Protein AF-A0A818MQ10-F1 (afdb_monomer)

Mean predicted aligned error: 3.8 Å

Structure (mmCIF, N/CA/C/O backbone):
data_AF-A0A818MQ10-F1
#
_entry.id   AF-A0A818MQ10-F1
#
loop_
_atom_site.group_PDB
_atom_site.id
_atom_site.type_symbol
_atom_site.label_atom_id
_atom_site.label_alt_id
_atom_site.label_comp_id
_atom_site.label_asym_id
_atom_site.label_entity_id
_atom_site.label_seq_id
_atom_site.pdbx_PDB_ins_code
_atom_site.Cartn_x
_atom_site.Cartn_y
_atom_site.Cartn_z
_atom_site.occupancy
_atom_site.B_iso_or_equiv
_atom_site.auth_seq_id
_atom_site.auth_comp_id
_atom_site.auth_asym_id
_atom_site.auth_atom_id
_atom_site.pdbx_PDB_model_num
ATOM 1 N N . MET A 1 1 ? -0.213 14.606 32.134 1.00 52.28 1 MET A N 1
ATOM 2 C CA . MET A 1 1 ? -0.978 13.419 31.703 1.00 52.28 1 MET A CA 1
ATOM 3 C C . MET A 1 1 ? -0.194 12.748 30.600 1.00 52.28 1 MET A C 1
ATOM 5 O O . MET A 1 1 ? 0.089 13.393 29.597 1.00 52.28 1 MET A O 1
ATOM 9 N N . GLU A 1 2 ? 0.237 11.515 30.832 1.00 57.00 2 GLU A N 1
ATOM 10 C CA . GLU A 1 2 ? 0.909 10.698 29.824 1.00 57.00 2 GLU A CA 1
ATOM 11 C C . GLU A 1 2 ? -0.112 10.348 28.733 1.00 57.00 2 GLU A C 1
ATOM 13 O O . GLU A 1 2 ? -1.228 9.937 29.049 1.00 57.00 2 GLU A O 1
ATOM 18 N N . LYS A 1 3 ? 0.216 10.592 27.459 1.00 63.72 3 LYS A N 1
ATOM 19 C CA . LYS A 1 3 ? -0.679 10.220 26.354 1.00 63.72 3 LYS A CA 1
ATOM 20 C C . LYS A 1 3 ? -0.796 8.708 26.301 1.00 63.72 3 LYS A C 1
ATOM 22 O O . LYS A 1 3 ? 0.231 8.029 26.376 1.00 63.72 3 LYS A O 1
ATOM 27 N N . SER A 1 4 ? -2.010 8.200 26.106 1.00 88.19 4 SER A N 1
ATOM 28 C CA . SER A 1 4 ? -2.208 6.762 25.933 1.00 88.19 4 SER A CA 1
ATOM 29 C C . SER A 1 4 ? -1.373 6.262 24.749 1.00 88.19 4 SER A C 1
ATOM 31 O O . SER A 1 4 ? -1.153 6.983 23.772 1.00 88.19 4 SER A O 1
ATOM 33 N N . VAL A 1 5 ? -0.902 5.017 24.817 1.00 86.94 5 VAL A N 1
ATOM 34 C CA . VAL A 1 5 ? -0.120 4.395 23.734 1.00 86.94 5 VAL A CA 1
ATOM 35 C C . VAL A 1 5 ? -0.856 4.498 22.391 1.00 86.94 5 VAL A C 1
ATOM 37 O O . VAL A 1 5 ? -0.237 4.765 21.362 1.00 86.94 5 VAL A O 1
ATOM 40 N N . LEU A 1 6 ? -2.189 4.384 22.403 1.00 84.94 6 LEU A N 1
ATOM 41 C CA . LEU A 1 6 ? -3.020 4.550 21.213 1.00 84.94 6 LEU A CA 1
ATOM 42 C C . LEU A 1 6 ? -2.902 5.960 20.618 1.00 84.94 6 LEU A C 1
ATOM 44 O O . LEU A 1 6 ? -2.665 6.092 19.423 1.00 84.94 6 LEU A O 1
ATOM 48 N N . GLU A 1 7 ? -2.996 7.017 21.426 1.00 87.81 7 GLU A N 1
ATOM 49 C CA . GLU A 1 7 ? -2.839 8.399 20.944 1.00 87.81 7 GLU A CA 1
ATOM 50 C C . GLU A 1 7 ? -1.457 8.648 20.329 1.00 87.81 7 GLU A C 1
ATOM 52 O O . GLU A 1 7 ? -1.330 9.393 19.354 1.00 87.81 7 GLU A O 1
ATOM 57 N N . GLN A 1 8 ? -0.415 8.019 20.880 1.00 89.94 8 GLN A N 1
ATOM 58 C CA . GLN A 1 8 ? 0.936 8.104 20.326 1.00 89.94 8 GLN A CA 1
ATOM 59 C C . GLN A 1 8 ? 1.012 7.418 18.955 1.00 89.94 8 GLN A C 1
ATOM 61 O O . GLN A 1 8 ? 1.509 8.022 18.003 1.00 89.94 8 GLN A O 1
ATOM 66 N N . ILE A 1 9 ? 0.453 6.208 18.827 1.00 88.12 9 ILE A N 1
ATOM 67 C CA . ILE A 1 9 ? 0.374 5.473 17.555 1.00 88.12 9 ILE A CA 1
ATOM 68 C C . ILE A 1 9 ? -0.395 6.284 16.509 1.00 88.12 9 ILE A C 1
ATOM 70 O O . ILE A 1 9 ? 0.090 6.461 15.391 1.00 88.12 9 ILE A O 1
ATOM 74 N N . LEU A 1 10 ? -1.564 6.821 16.868 1.00 90.00 10 LEU A N 1
ATOM 75 C CA . LEU A 1 10 ? -2.389 7.610 15.953 1.00 90.00 10 LEU A CA 1
ATOM 76 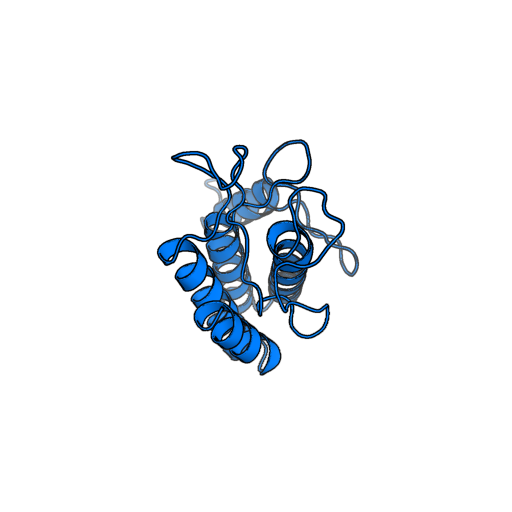C C . LEU A 1 10 ? -1.650 8.849 15.449 1.00 90.00 10 LEU A C 1
ATOM 78 O O . LEU A 1 10 ? -1.649 9.110 14.247 1.00 90.00 10 LEU A O 1
ATOM 82 N N . LYS A 1 11 ? -0.939 9.553 16.340 1.00 90.94 11 LYS A N 1
ATOM 83 C CA . LYS A 1 11 ? -0.120 10.706 15.957 1.00 90.94 11 LYS A CA 1
ATOM 84 C C . LYS A 1 11 ? 0.981 10.324 14.965 1.00 90.94 11 LYS A C 1
ATOM 86 O O . LYS A 1 11 ? 1.237 11.079 14.028 1.00 90.94 11 LYS A O 1
ATOM 91 N N . VAL A 1 12 ? 1.638 9.177 15.153 1.00 91.00 12 VAL A N 1
ATOM 92 C CA . VAL A 1 12 ? 2.682 8.699 14.229 1.00 91.00 12 VAL A CA 1
ATOM 93 C C . VAL A 1 12 ? 2.083 8.396 12.858 1.00 91.00 12 VAL A C 1
ATOM 95 O O . VAL A 1 12 ? 2.591 8.893 11.854 1.00 91.00 12 VAL A O 1
ATOM 98 N N . VAL A 1 13 ? 0.981 7.642 12.806 1.00 91.12 13 VAL A N 1
ATOM 99 C CA . VAL A 1 13 ? 0.316 7.288 11.543 1.00 91.12 13 VAL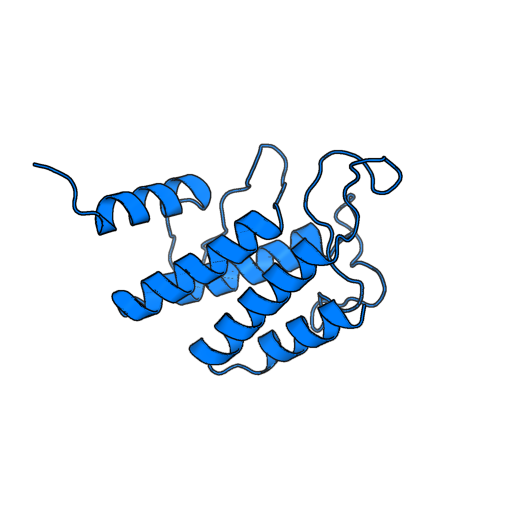 A CA 1
ATOM 100 C C . VAL A 1 13 ? -0.140 8.538 10.788 1.00 91.12 13 VAL A C 1
ATOM 102 O O . VAL A 1 13 ? 0.107 8.646 9.589 1.00 91.12 13 VAL A O 1
ATOM 105 N N . GLU A 1 14 ? -0.733 9.508 11.483 1.00 92.25 14 GLU A N 1
ATOM 106 C CA . GLU A 1 14 ? -1.154 10.781 10.892 1.00 92.25 14 GLU A CA 1
ATOM 107 C C . GLU A 1 14 ? 0.032 11.638 10.425 1.00 92.25 14 GLU A C 1
ATOM 109 O O . GLU A 1 14 ? -0.035 12.274 9.377 1.00 92.25 14 GLU A O 1
ATOM 114 N N . THR A 1 15 ? 1.154 11.622 11.146 1.00 91.50 15 THR A N 1
ATOM 115 C CA . THR A 1 15 ? 2.366 12.351 10.732 1.00 91.50 15 THR A CA 1
ATOM 116 C C . THR A 1 15 ? 2.952 11.783 9.437 1.00 91.50 15 THR A C 1
ATOM 118 O O . THR A 1 15 ? 3.388 12.545 8.568 1.00 91.50 15 THR A O 1
ATOM 121 N N . VAL A 1 16 ? 2.959 10.451 9.309 1.00 91.38 16 VAL A N 1
ATOM 122 C CA . VAL A 1 16 ? 3.524 9.742 8.153 1.00 91.38 16 VAL A CA 1
ATOM 123 C C . VAL A 1 16 ? 2.594 9.827 6.944 1.00 91.38 16 VAL A C 1
ATOM 125 O O . VAL A 1 16 ? 3.046 10.179 5.860 1.00 91.38 16 VAL A O 1
ATOM 128 N N . TYR A 1 17 ? 1.301 9.542 7.123 1.00 94.25 17 TYR A N 1
ATOM 129 C CA . TYR A 1 17 ? 0.354 9.393 6.012 1.00 94.25 17 TYR A CA 1
ATOM 130 C C . TYR A 1 17 ? -0.617 10.568 5.846 1.00 94.25 17 TYR A C 1
ATOM 132 O O . TYR A 1 17 ? -1.364 10.602 4.873 1.00 94.25 17 TYR A O 1
ATOM 140 N N . GLY A 1 18 ? -0.584 11.558 6.735 1.00 93.75 18 GLY A N 1
ATOM 141 C CA . GLY A 1 18 ? -1.445 12.737 6.689 1.00 93.75 18 GLY A CA 1
ATOM 142 C C . GLY A 1 18 ? -2.805 12.545 7.363 1.00 93.75 18 GLY A C 1
ATOM 143 O O . GLY A 1 18 ? -3.282 11.427 7.578 1.00 93.75 18 GLY A O 1
ATOM 144 N N . THR A 1 19 ? -3.445 13.671 7.676 1.00 93.94 19 THR A N 1
ATOM 145 C CA . THR A 1 19 ? -4.772 13.735 8.300 1.00 93.94 19 THR A CA 1
ATOM 146 C C . THR A 1 19 ? -5.838 13.125 7.400 1.00 93.94 19 THR A C 1
ATOM 148 O O . THR A 1 19 ? -5.908 13.422 6.208 1.00 93.94 19 THR A O 1
ATOM 151 N N . TYR A 1 20 ? -6.681 12.270 7.979 1.00 94.50 20 TYR A N 1
ATOM 152 C CA . TYR A 1 20 ? -7.769 11.620 7.259 1.00 94.50 20 TYR A CA 1
ATOM 153 C C . TYR A 1 20 ? -8.837 12.621 6.799 1.00 94.50 20 TYR A C 1
ATOM 155 O O . TYR A 1 20 ? -9.320 13.437 7.583 1.00 94.50 20 TYR A O 1
ATOM 163 N N . THR A 1 21 ? -9.253 12.508 5.538 1.00 93.44 21 THR A N 1
ATOM 164 C CA . THR A 1 21 ? -10.348 13.280 4.943 1.00 93.44 21 THR A CA 1
ATOM 165 C C . THR A 1 21 ? -11.350 12.322 4.305 1.00 93.44 21 THR A C 1
ATOM 167 O O . THR A 1 21 ? -11.056 11.624 3.336 1.00 93.44 21 THR A O 1
ATOM 170 N N . LYS A 1 22 ? -12.562 12.252 4.861 1.00 90.81 22 LYS A N 1
ATOM 171 C CA . LYS A 1 22 ? -13.560 11.266 4.430 1.00 90.81 22 LYS A CA 1
ATOM 172 C C . LYS A 1 22 ? -13.853 11.365 2.930 1.00 90.81 22 LYS A C 1
ATOM 174 O O . LYS A 1 22 ? -14.157 12.443 2.427 1.00 90.81 22 LYS A O 1
ATOM 179 N N . GLY A 1 23 ? -13.761 10.232 2.234 1.00 86.06 23 GLY A N 1
ATOM 180 C CA . GLY A 1 23 ? -14.067 10.094 0.805 1.00 86.06 23 GLY A CA 1
ATOM 181 C C . GLY A 1 23 ? -12.995 10.587 -0.174 1.00 86.06 23 GLY A C 1
ATOM 182 O O . GLY A 1 23 ? -13.037 10.181 -1.326 1.00 86.06 23 GLY A O 1
ATOM 183 N N . ASN A 1 24 ? -12.026 11.400 0.262 1.00 87.75 24 ASN A N 1
ATOM 184 C CA . ASN A 1 24 ? -11.005 12.000 -0.614 1.00 87.75 24 ASN A CA 1
ATOM 185 C C . ASN A 1 24 ? -9.584 11.878 -0.046 1.00 87.75 24 ASN A C 1
ATOM 187 O O . ASN A 1 24 ? -8.681 12.617 -0.445 1.00 87.75 24 ASN A O 1
ATOM 191 N N . TRP A 1 25 ? -9.378 10.985 0.920 1.00 95.56 25 TRP A N 1
ATOM 192 C CA . TRP A 1 25 ? -8.075 10.839 1.543 1.00 95.56 25 TRP A CA 1
ATOM 193 C C . TRP A 1 25 ? -7.071 10.205 0.584 1.00 95.56 25 TRP A C 1
ATOM 195 O O . TRP A 1 25 ? -7.294 9.123 0.042 1.00 95.56 25 TRP A O 1
ATOM 205 N N . ILE A 1 26 ? -5.934 10.876 0.427 1.00 93.50 26 ILE A N 1
ATOM 206 C CA . ILE A 1 26 ? -4.764 10.382 -0.288 1.00 93.50 26 ILE A CA 1
ATOM 207 C C . ILE A 1 26 ? -3.604 10.424 0.708 1.00 93.50 26 ILE A C 1
ATOM 209 O O . ILE A 1 26 ? -3.435 11.444 1.383 1.00 93.50 26 ILE A O 1
ATOM 213 N N . PRO A 1 27 ? -2.804 9.351 0.817 1.00 94.12 27 PRO A N 1
ATOM 214 C CA . PRO A 1 27 ? -1.656 9.344 1.708 1.00 94.12 27 PRO A CA 1
ATOM 215 C C . PRO A 1 27 ? -0.678 10.459 1.334 1.00 94.12 27 PRO A C 1
ATOM 217 O O . PRO A 1 27 ? -0.340 10.649 0.161 1.00 94.12 27 PRO A O 1
ATOM 220 N N . LYS A 1 28 ? -0.185 11.168 2.348 1.00 93.25 28 LYS A N 1
ATOM 221 C CA . LYS A 1 28 ? 0.929 12.104 2.207 1.00 93.25 28 LYS A CA 1
ATOM 222 C C . LYS A 1 28 ? 2.126 11.387 1.546 1.00 93.25 28 LYS A C 1
ATOM 224 O O . LYS A 1 28 ? 2.426 10.253 1.925 1.00 93.25 28 LYS A O 1
ATOM 229 N N . PRO A 1 29 ? 2.822 12.017 0.579 1.00 88.19 29 PRO A N 1
ATOM 230 C CA . PRO A 1 29 ? 4.056 11.470 0.017 1.00 88.19 29 PRO A CA 1
ATOM 231 C C . PRO A 1 29 ? 5.115 11.221 1.099 1.00 88.19 29 PRO A C 1
ATOM 233 O O . PRO A 1 29 ? 5.212 11.988 2.058 1.00 88.19 29 PRO A O 1
ATOM 236 N N . TYR A 1 30 ? 5.931 10.179 0.927 1.00 78.00 30 TYR A N 1
ATOM 237 C CA . TYR A 1 30 ? 6.965 9.820 1.902 1.00 78.00 30 TYR A CA 1
ATOM 238 C C . TYR A 1 30 ? 8.115 10.846 1.939 1.00 78.00 30 TYR A C 1
ATOM 240 O O . TYR A 1 30 ? 8.644 11.140 3.009 1.00 78.00 30 TYR A O 1
ATOM 248 N N . ALA A 1 31 ? 8.469 11.428 0.789 1.00 71.69 31 ALA A N 1
ATOM 249 C CA . ALA A 1 31 ? 9.387 12.561 0.672 1.00 71.69 31 ALA A CA 1
ATOM 250 C C . ALA A 1 31 ? 8.950 13.514 -0.456 1.00 71.69 31 ALA A C 1
ATOM 252 O O . ALA A 1 31 ? 8.073 13.179 -1.266 1.00 71.69 31 ALA A O 1
ATOM 253 N N . ASP A 1 32 ? 9.562 14.699 -0.508 1.00 56.69 32 ASP A N 1
ATOM 254 C CA . ASP A 1 32 ? 9.263 15.708 -1.524 1.00 56.69 32 ASP A CA 1
ATOM 255 C C . ASP A 1 32 ? 9.489 15.138 -2.937 1.00 56.69 32 ASP A C 1
ATOM 257 O O . ASP A 1 32 ? 10.527 14.552 -3.238 1.00 56.69 32 ASP A O 1
ATOM 261 N N . ASN A 1 33 ? 8.479 15.308 -3.797 1.00 54.12 33 ASN A N 1
ATOM 262 C CA . ASN A 1 33 ? 8.377 14.830 -5.186 1.00 54.12 33 ASN A CA 1
ATOM 263 C C . ASN A 1 33 ? 7.998 13.354 -5.434 1.00 54.12 33 ASN A C 1
ATOM 265 O O . ASN A 1 33 ? 8.473 12.739 -6.387 1.00 54.12 33 ASN A O 1
ATOM 269 N N . LYS A 1 34 ? 6.971 12.861 -4.720 1.00 63.28 34 LYS A N 1
ATOM 270 C CA . LYS A 1 34 ? 6.134 11.691 -5.101 1.00 63.28 34 LYS A CA 1
ATOM 271 C C . LYS A 1 34 ? 6.722 10.304 -4.805 1.00 63.28 34 LYS A C 1
ATOM 273 O O . LYS A 1 34 ? 6.291 9.325 -5.416 1.00 63.28 34 LYS A O 1
ATOM 278 N N . SER A 1 35 ? 7.661 10.175 -3.869 1.00 77.50 35 SER A N 1
ATOM 279 C CA . SER A 1 35 ? 8.139 8.847 -3.480 1.00 77.50 35 SER A CA 1
ATOM 280 C C . SER A 1 35 ? 7.138 8.141 -2.557 1.00 77.50 35 SER A C 1
ATOM 282 O O . SER A 1 35 ? 6.586 8.704 -1.609 1.00 77.50 35 SER A O 1
ATOM 284 N N . ARG A 1 36 ? 6.890 6.877 -2.877 1.00 92.94 36 ARG A N 1
ATOM 285 C CA . ARG A 1 36 ? 6.361 5.851 -1.976 1.00 92.94 36 ARG A CA 1
ATOM 286 C C . ARG A 1 36 ? 7.511 4.909 -1.686 1.00 92.94 36 ARG A C 1
ATOM 288 O O . ARG A 1 36 ? 8.381 4.796 -2.540 1.00 92.94 36 ARG A O 1
ATOM 295 N N . TYR A 1 37 ? 7.537 4.254 -0.532 1.00 94.19 37 TYR A N 1
ATOM 296 C CA . TYR A 1 37 ? 8.621 3.330 -0.203 1.00 94.19 37 TYR A CA 1
ATOM 297 C C . TYR A 1 37 ? 8.024 2.006 0.253 1.00 94.19 37 TYR A C 1
ATOM 299 O O . TYR A 1 37 ? 7.391 1.915 1.307 1.00 94.19 37 TYR A O 1
ATOM 307 N N . LEU A 1 38 ? 8.192 0.980 -0.584 1.00 96.44 38 LEU A N 1
ATOM 308 C CA . LEU A 1 38 ? 7.288 -0.170 -0.626 1.00 96.44 38 LEU A CA 1
ATOM 309 C C . LEU A 1 38 ? 7.182 -0.907 0.714 1.00 96.44 38 LEU A C 1
ATOM 311 O O . LEU A 1 38 ? 6.088 -1.291 1.124 1.00 96.44 38 LEU A O 1
ATOM 315 N N . TRP A 1 39 ? 8.300 -1.100 1.422 1.00 95.00 39 TRP A N 1
ATOM 316 C CA . TRP A 1 39 ? 8.259 -1.779 2.722 1.00 95.00 39 TRP A CA 1
ATOM 317 C C . TRP A 1 39 ? 7.575 -0.934 3.799 1.00 95.00 39 TRP A C 1
ATOM 319 O O . TRP A 1 39 ? 6.762 -1.477 4.541 1.00 95.00 39 TRP A O 1
ATOM 329 N N . THR A 1 40 ? 7.860 0.371 3.873 1.00 94.69 40 THR A N 1
ATOM 330 C CA . THR A 1 40 ? 7.216 1.286 4.824 1.00 94.69 40 THR A CA 1
ATOM 331 C C . THR A 1 40 ? 5.709 1.250 4.625 1.00 94.69 40 THR A C 1
ATOM 333 O O . THR A 1 40 ? 4.950 1.113 5.584 1.00 94.69 40 THR A O 1
ATOM 336 N N . ASP A 1 41 ? 5.287 1.277 3.365 1.00 97.50 41 ASP A N 1
ATOM 337 C CA . ASP A 1 41 ? 3.883 1.262 2.992 1.00 97.50 41 ASP A CA 1
ATOM 338 C C . ASP A 1 41 ? 3.217 -0.090 3.273 1.00 97.50 41 ASP A C 1
ATOM 340 O O . ASP A 1 41 ? 2.064 -0.122 3.703 1.00 97.50 41 ASP A O 1
ATOM 344 N N . ALA A 1 42 ? 3.934 -1.210 3.123 1.00 98.44 42 ALA A N 1
ATOM 345 C CA . ALA A 1 42 ? 3.439 -2.527 3.532 1.00 98.44 42 ALA A CA 1
ATOM 346 C C . ALA A 1 42 ? 3.107 -2.561 5.035 1.00 98.44 42 ALA A C 1
ATOM 348 O O . ALA A 1 42 ? 2.042 -3.048 5.432 1.00 98.44 42 ALA A O 1
ATOM 349 N N . TYR A 1 43 ? 3.988 -1.997 5.871 1.00 97.44 43 TYR A N 1
ATOM 350 C CA . TYR A 1 43 ? 3.716 -1.826 7.300 1.00 97.44 43 TYR A CA 1
ATOM 351 C C . TYR A 1 43 ? 2.578 -0.832 7.546 1.00 97.44 43 TYR A C 1
ATOM 353 O O . TYR A 1 43 ? 1.735 -1.092 8.399 1.00 97.44 43 TYR A O 1
ATOM 361 N N . GLY A 1 44 ? 2.493 0.253 6.771 1.00 97.12 44 GLY A N 1
ATOM 362 C CA . GLY A 1 44 ? 1.379 1.203 6.813 1.00 97.12 44 GLY A CA 1
ATOM 363 C C . GLY A 1 44 ? 0.018 0.538 6.638 1.00 97.12 44 GLY A C 1
ATOM 364 O O . GLY A 1 44 ? -0.860 0.709 7.483 1.00 97.12 44 GLY A O 1
ATOM 365 N N . VAL A 1 45 ? -0.132 -0.289 5.599 1.00 98.62 45 VAL A N 1
ATOM 366 C CA . VAL A 1 45 ? -1.351 -1.081 5.367 1.00 98.62 45 VAL A CA 1
ATOM 367 C C . VAL A 1 45 ? -1.649 -1.957 6.583 1.00 98.62 45 VAL A C 1
ATOM 369 O O . VAL A 1 45 ? -2.765 -1.943 7.094 1.00 98.62 45 VAL A O 1
ATOM 372 N N . CYS A 1 46 ? -0.658 -2.696 7.090 1.00 98.44 46 CYS A N 1
ATOM 373 C CA . CYS A 1 46 ? -0.859 -3.577 8.243 1.00 98.44 46 CYS A CA 1
ATOM 374 C C . CYS A 1 46 ? -1.257 -2.807 9.512 1.00 98.44 46 CYS A C 1
ATOM 376 O O . CYS A 1 46 ? -2.112 -3.277 10.266 1.00 98.44 46 CYS A O 1
ATOM 378 N N . ASN A 1 47 ? -0.689 -1.622 9.730 1.00 97.44 47 ASN A N 1
ATOM 379 C CA . ASN A 1 47 ? -1.019 -0.753 10.855 1.00 97.44 47 ASN A CA 1
ATOM 380 C C . ASN A 1 47 ? -2.460 -0.251 10.755 1.00 97.44 47 ASN A C 1
ATOM 382 O O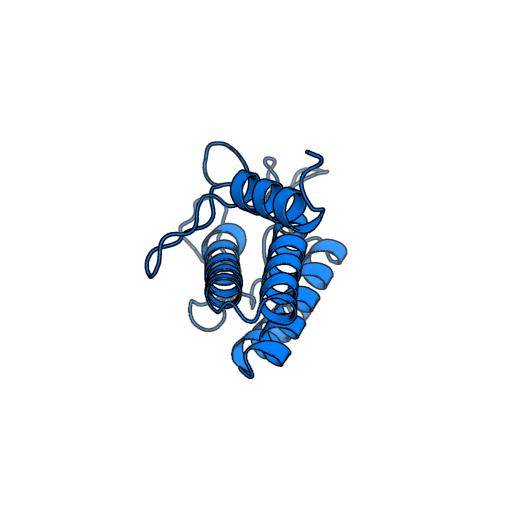 . ASN A 1 47 ? -3.210 -0.381 11.718 1.00 97.44 47 ASN A O 1
ATOM 386 N N . PHE A 1 48 ? -2.883 0.241 9.588 1.00 98.06 48 PHE A N 1
ATOM 387 C CA . PHE A 1 48 ? -4.269 0.648 9.357 1.00 98.06 48 PHE A CA 1
ATOM 388 C C . PHE A 1 48 ? -5.253 -0.508 9.563 1.00 98.06 48 PHE A C 1
ATOM 390 O O . PHE A 1 48 ? -6.247 -0.371 10.271 1.00 98.06 48 PHE A O 1
ATOM 397 N N . LEU A 1 49 ? -4.943 -1.686 9.027 1.00 98.50 49 LEU A N 1
ATOM 398 C CA . LEU A 1 49 ? -5.760 -2.881 9.228 1.00 98.50 49 LEU A CA 1
ATOM 399 C C . LEU A 1 49 ? -5.840 -3.308 10.698 1.00 98.50 49 LEU A C 1
ATOM 401 O O . LEU A 1 49 ? -6.874 -3.805 11.140 1.00 98.50 49 LEU A O 1
ATOM 405 N N . THR A 1 50 ? -4.765 -3.114 11.459 1.00 96.50 50 THR A N 1
ATOM 406 C CA . THR A 1 50 ? -4.748 -3.385 12.901 1.00 96.50 50 THR A CA 1
ATOM 407 C C . THR A 1 50 ? -5.606 -2.365 13.641 1.00 96.50 50 THR A C 1
ATOM 409 O O . THR A 1 50 ? -6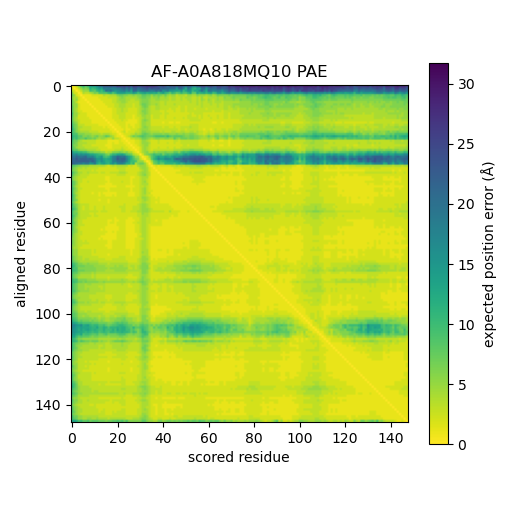.488 -2.761 14.390 1.00 96.50 50 THR A O 1
ATOM 412 N N . LEU A 1 51 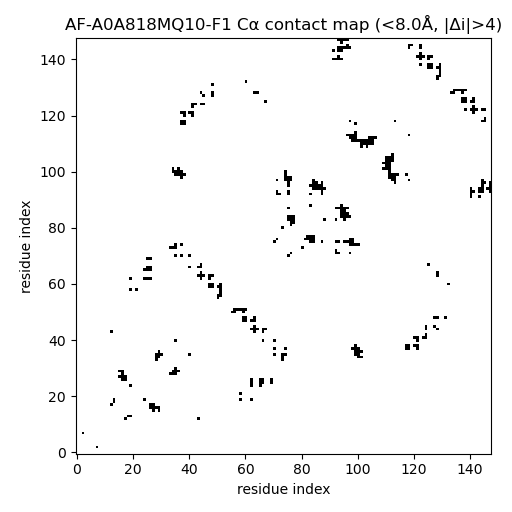? -5.446 -1.070 13.355 1.00 96.12 51 LEU A N 1
ATOM 413 C CA . LEU A 1 51 ? -6.282 -0.012 13.927 1.00 96.12 51 LEU A CA 1
ATOM 414 C C . LEU A 1 51 ? -7.769 -0.242 13.642 1.00 96.12 51 LEU A C 1
ATOM 416 O O . LEU A 1 51 ? -8.580 -0.105 14.553 1.00 96.12 51 LEU A O 1
ATOM 420 N N . TYR A 1 52 ? -8.130 -0.665 12.427 1.00 97.19 52 TYR A N 1
ATOM 421 C CA . TYR A 1 52 ? -9.505 -1.055 12.111 1.00 97.19 52 TYR A CA 1
ATOM 422 C C . TYR A 1 52 ? -10.003 -2.178 13.029 1.00 97.19 52 TYR A C 1
ATOM 424 O O . TYR A 1 52 ? -11.094 -2.077 13.576 1.00 97.19 52 TYR A O 1
ATOM 432 N N . ARG A 1 53 ? -9.206 -3.228 13.253 1.00 96.31 53 ARG A N 1
ATOM 433 C CA . ARG A 1 53 ? -9.607 -4.349 14.119 1.00 96.31 53 ARG A CA 1
ATOM 434 C C . ARG A 1 53 ? -9.735 -3.965 15.591 1.00 96.31 53 ARG A C 1
ATOM 436 O O . ARG A 1 53 ? -10.641 -4.465 16.246 1.00 96.31 53 ARG A O 1
ATOM 443 N N . GLU A 1 54 ? -8.851 -3.107 16.090 1.00 94.25 54 GLU A N 1
ATOM 444 C CA . GLU A 1 54 ? -8.833 -2.709 17.504 1.00 94.25 54 GLU A CA 1
ATOM 445 C C . GLU A 1 54 ? -9.885 -1.640 17.834 1.00 94.25 54 GLU A C 1
ATOM 447 O O . GLU A 1 54 ? -10.352 -1.557 18.966 1.00 94.25 54 GLU A O 1
ATOM 452 N N . THR A 1 55 ? -10.269 -0.810 16.859 1.00 93.69 55 THR A N 1
ATOM 453 C CA . THR A 1 55 ? -11.181 0.329 17.085 1.00 93.69 55 THR A CA 1
ATOM 454 C C . THR A 1 55 ? -12.550 0.169 16.431 1.00 93.69 55 THR A C 1
ATOM 456 O O . THR A 1 55 ? -13.481 0.887 16.785 1.00 93.69 55 THR A O 1
ATOM 459 N N . ASN A 1 56 ? -12.675 -0.742 15.461 1.00 95.88 56 ASN A N 1
ATOM 460 C CA . ASN A 1 56 ? -13.827 -0.892 14.571 1.00 95.88 56 ASN A CA 1
ATOM 461 C C . ASN A 1 56 ? -14.179 0.379 13.761 1.00 95.88 56 ASN A C 1
ATOM 463 O O . ASN A 1 56 ? -15.280 0.493 13.221 1.00 95.88 56 ASN A O 1
ATOM 467 N N . ASP A 1 57 ? -13.254 1.340 13.651 1.00 96.19 57 ASP A N 1
ATOM 468 C CA . ASP A 1 57 ? -13.451 2.568 12.880 1.00 96.19 57 ASP A CA 1
ATOM 469 C C . ASP A 1 57 ? -13.101 2.342 11.402 1.00 96.19 57 ASP A C 1
ATOM 471 O O . ASP A 1 57 ? -11.939 2.142 11.028 1.00 96.19 57 ASP A O 1
ATOM 475 N N . ILE A 1 58 ? -14.129 2.389 10.551 1.00 96.38 58 ILE A N 1
ATOM 476 C CA . ILE A 1 58 ? -14.042 2.089 9.117 1.00 96.38 58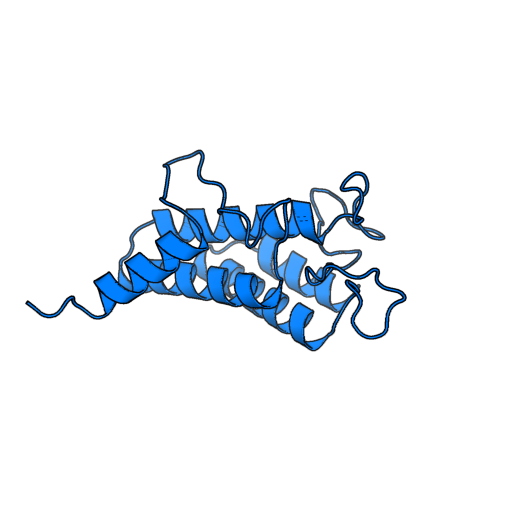 ILE A CA 1
ATOM 477 C C . ILE A 1 58 ? -13.030 2.964 8.369 1.00 96.38 58 ILE A C 1
ATOM 479 O O . ILE A 1 58 ? -12.475 2.514 7.363 1.00 96.38 58 ILE A O 1
ATOM 483 N N . LYS A 1 59 ? -12.716 4.166 8.876 1.00 96.56 59 LYS A N 1
ATOM 484 C CA . LYS A 1 59 ? -11.754 5.069 8.228 1.00 96.56 59 LYS A CA 1
ATOM 485 C C . LYS A 1 59 ? -10.397 4.403 8.010 1.00 96.56 59 LYS A C 1
ATOM 487 O O . LYS A 1 59 ? -9.762 4.632 6.988 1.00 96.56 59 LYS A O 1
ATOM 492 N N . TYR A 1 60 ? -9.962 3.535 8.927 1.00 97.50 60 TYR A N 1
ATOM 493 C CA . TYR A 1 60 ? -8.669 2.872 8.798 1.00 97.50 60 TYR A CA 1
ATOM 494 C C . TYR A 1 60 ? -8.678 1.823 7.680 1.00 97.50 60 TYR A C 1
ATOM 496 O O . TYR A 1 60 ? -7.678 1.655 6.986 1.00 97.50 60 TYR A O 1
ATOM 504 N N . LEU A 1 61 ? -9.812 1.157 7.438 1.00 97.56 61 LEU A N 1
ATOM 505 C CA . LEU A 1 61 ? -9.943 0.248 6.299 1.00 97.56 61 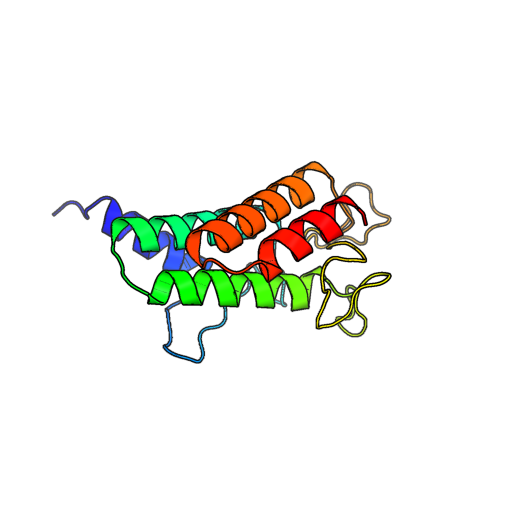LEU A CA 1
ATOM 506 C C . LEU A 1 61 ? -9.928 1.014 4.966 1.00 97.56 61 LEU A C 1
ATOM 508 O O . LEU A 1 61 ? -9.312 0.561 4.002 1.00 97.56 61 LEU A O 1
ATOM 512 N N . GLU A 1 62 ? -10.560 2.189 4.922 1.00 97.50 62 GLU A N 1
ATOM 513 C CA . GLU A 1 62 ? -10.520 3.087 3.761 1.00 97.50 62 GLU A CA 1
ATOM 514 C C . GLU A 1 62 ? -9.108 3.632 3.507 1.00 97.50 62 GLU A C 1
ATOM 516 O O . GLU A 1 62 ? -8.650 3.649 2.366 1.00 97.50 62 GLU A O 1
ATOM 521 N N . GLN A 1 63 ? -8.378 4.008 4.562 1.00 98.12 63 GLN A N 1
ATOM 522 C CA . GLN A 1 63 ? -6.983 4.436 4.455 1.00 98.12 63 GLN A CA 1
ATOM 523 C C . GLN A 1 63 ? -6.081 3.309 3.949 1.00 98.12 63 GLN A C 1
ATOM 525 O O . GLN A 1 63 ? -5.250 3.550 3.077 1.00 98.12 63 GLN A O 1
ATOM 530 N N . ALA A 1 64 ? -6.257 2.074 4.432 1.00 98.38 64 ALA A N 1
ATOM 531 C CA . ALA A 1 64 ? -5.515 0.921 3.922 1.00 98.38 64 ALA A CA 1
ATOM 532 C C . ALA A 1 64 ? -5.755 0.711 2.417 1.00 98.38 64 ALA A C 1
ATOM 534 O O . ALA A 1 64 ? -4.807 0.483 1.666 1.00 98.38 64 ALA A O 1
ATOM 535 N N . ASP A 1 65 ? -7.007 0.828 1.969 1.00 98.12 65 ASP A N 1
ATOM 536 C CA . ASP A 1 65 ? -7.374 0.698 0.557 1.00 98.12 65 ASP A CA 1
ATOM 537 C C . ASP A 1 65 ? -6.765 1.806 -0.313 1.00 98.12 65 ASP A C 1
ATOM 539 O O . ASP A 1 65 ? -6.092 1.536 -1.309 1.00 98.12 65 ASP A O 1
ATOM 543 N N . ALA A 1 66 ? -6.926 3.063 0.104 1.00 97.75 66 ALA A N 1
ATOM 544 C CA . ALA A 1 66 ? -6.348 4.213 -0.582 1.00 97.75 66 ALA A CA 1
ATOM 545 C C . ALA A 1 66 ? -4.813 4.138 -0.637 1.00 97.75 66 ALA A C 1
ATOM 547 O O . ALA A 1 66 ? -4.206 4.479 -1.656 1.00 97.75 66 ALA A O 1
ATOM 548 N N . LEU A 1 67 ? -4.177 3.642 0.430 1.00 98.00 67 LEU A N 1
ATOM 549 C CA . LEU A 1 67 ? -2.734 3.436 0.483 1.00 98.00 67 LEU A CA 1
ATOM 550 C C . LEU A 1 67 ? -2.272 2.425 -0.570 1.00 98.00 67 LEU A C 1
ATOM 552 O O . LEU A 1 67 ? -1.289 2.695 -1.261 1.00 98.00 67 LEU A O 1
ATOM 556 N N . ILE A 1 68 ? -2.989 1.304 -0.701 1.00 98.62 68 ILE A N 1
ATOM 557 C CA . ILE A 1 68 ? -2.723 0.253 -1.692 1.00 98.62 68 ILE A CA 1
ATOM 558 C C . ILE A 1 68 ? -2.833 0.807 -3.110 1.00 98.62 68 ILE A C 1
ATOM 560 O O . ILE A 1 68 ? -1.882 0.671 -3.882 1.00 98.62 68 ILE A O 1
ATOM 564 N N . ASN A 1 69 ? -3.940 1.483 -3.426 1.00 97.62 69 ASN A N 1
ATOM 565 C CA . ASN A 1 69 ? -4.159 2.060 -4.754 1.00 97.62 69 ASN A CA 1
ATOM 566 C C . ASN A 1 69 ? -3.059 3.070 -5.107 1.00 97.62 69 ASN A C 1
ATOM 568 O O . ASN A 1 69 ? -2.469 3.010 -6.182 1.00 97.62 69 ASN A O 1
ATOM 572 N N . ASN A 1 70 ? -2.696 3.942 -4.163 1.00 97.06 70 ASN A N 1
ATOM 573 C CA . ASN A 1 70 ? -1.658 4.941 -4.392 1.00 97.06 70 ASN A CA 1
ATOM 574 C C . ASN A 1 70 ? -0.257 4.316 -4.569 1.00 97.06 70 ASN A C 1
ATOM 576 O O . ASN A 1 70 ? 0.521 4.793 -5.394 1.00 97.06 70 ASN A O 1
ATOM 580 N N . VAL A 1 71 ? 0.061 3.221 -3.865 1.00 97.88 71 VAL A N 1
ATOM 581 C CA . VAL A 1 71 ? 1.297 2.454 -4.114 1.00 97.88 71 VAL A CA 1
ATOM 582 C C . VAL A 1 71 ? 1.288 1.835 -5.505 1.00 97.88 71 VAL A C 1
ATOM 584 O O . VAL A 1 71 ? 2.286 1.927 -6.212 1.00 97.88 71 VAL A O 1
ATOM 587 N N . HIS A 1 72 ? 0.181 1.226 -5.924 1.00 98.19 72 HIS A N 1
ATOM 588 C CA . HIS A 1 72 ? 0.069 0.626 -7.255 1.00 98.19 72 HIS A CA 1
ATOM 589 C C . HIS A 1 72 ? 0.194 1.674 -8.367 1.00 98.19 72 HIS A C 1
ATOM 591 O O . HIS A 1 72 ? 0.843 1.420 -9.380 1.00 98.19 72 HIS A O 1
ATOM 597 N N . ASP A 1 73 ? -0.368 2.865 -8.168 1.00 96.19 73 ASP A N 1
ATOM 598 C CA . ASP A 1 73 ? -0.294 3.976 -9.121 1.00 96.19 73 ASP A CA 1
ATOM 599 C C . ASP A 1 73 ? 1.076 4.628 -9.216 1.00 96.19 73 ASP A C 1
ATOM 601 O O . ASP A 1 73 ? 1.461 5.063 -10.301 1.00 96.19 73 ASP A O 1
ATOM 605 N N . ILE A 1 74 ? 1.824 4.669 -8.116 1.00 95.38 74 ILE A N 1
ATOM 606 C CA . ILE A 1 74 ? 3.158 5.264 -8.105 1.00 95.38 74 ILE A CA 1
ATOM 607 C C . ILE A 1 74 ? 4.211 4.207 -8.444 1.00 95.38 74 ILE A C 1
ATOM 609 O O . ILE A 1 74 ? 4.931 4.351 -9.429 1.00 95.38 74 ILE A O 1
ATOM 613 N N . LEU A 1 75 ? 4.301 3.131 -7.663 1.00 96.56 75 LEU A N 1
ATOM 614 C CA . LEU A 1 75 ? 5.358 2.120 -7.772 1.00 96.56 75 LEU A CA 1
ATOM 615 C C . LEU A 1 75 ? 5.080 1.046 -8.829 1.00 96.56 75 LEU A C 1
ATOM 617 O O . LEU A 1 75 ? 6.017 0.396 -9.277 1.00 96.56 75 LEU A O 1
ATOM 621 N N . GLY A 1 76 ? 3.832 0.886 -9.276 1.00 97.06 76 GLY A N 1
ATOM 622 C CA . GLY A 1 76 ? 3.473 0.006 -10.400 1.00 97.06 76 GLY A CA 1
ATOM 623 C C . GLY A 1 76 ? 3.617 0.657 -11.775 1.00 97.06 76 GLY A C 1
ATOM 624 O O . GLY A 1 76 ? 3.122 0.118 -12.768 1.00 97.06 76 GLY A O 1
ATOM 625 N N . ARG A 1 77 ? 4.269 1.823 -11.845 1.00 95.75 77 ARG A N 1
ATOM 626 C CA . ARG A 1 77 ? 4.581 2.547 -13.081 1.00 95.75 77 ARG A CA 1
ATOM 627 C C . ARG A 1 77 ? 6.076 2.775 -13.229 1.00 95.75 77 ARG A C 1
ATOM 629 O O . ARG A 1 77 ? 6.801 2.779 -12.236 1.00 95.75 77 ARG A O 1
ATOM 636 N N . GLU A 1 78 ? 6.523 3.017 -14.456 1.00 93.69 78 GLU A N 1
ATOM 637 C CA . GLU A 1 78 ? 7.868 3.529 -14.741 1.00 93.69 78 GLU A CA 1
ATOM 638 C C . GLU A 1 78 ? 8.141 4.828 -13.962 1.00 93.69 78 GLU A C 1
ATOM 640 O O . GLU A 1 78 ? 7.211 5.547 -13.586 1.00 93.69 78 GLU A O 1
ATOM 645 N N . ARG A 1 79 ? 9.417 5.186 -13.758 1.00 89.62 79 ARG A N 1
ATOM 646 C CA . ARG A 1 79 ? 9.802 6.400 -13.008 1.00 89.62 79 ARG A CA 1
ATOM 647 C C . ARG A 1 79 ? 9.199 7.685 -13.597 1.00 89.62 79 ARG A C 1
ATOM 649 O O . ARG A 1 79 ? 8.883 8.613 -12.858 1.00 89.62 79 ARG A O 1
ATOM 656 N N . ASN A 1 80 ? 8.984 7.724 -14.914 1.00 90.25 80 ASN A N 1
ATOM 657 C CA . ASN A 1 80 ? 8.328 8.840 -15.604 1.00 90.25 80 ASN A CA 1
ATOM 658 C C . ASN A 1 80 ? 6.814 8.965 -15.291 1.00 90.25 80 ASN A C 1
ATOM 660 O O . ASN A 1 80 ? 6.190 9.948 -15.690 1.00 90.25 80 ASN A O 1
ATOM 664 N N . GLY A 1 81 ? 6.223 7.978 -14.607 1.00 91.12 81 GLY A N 1
ATOM 665 C CA . GLY A 1 81 ? 4.816 7.923 -14.211 1.00 91.12 81 GLY A CA 1
ATOM 666 C C . GLY A 1 81 ? 3.823 7.656 -15.346 1.00 91.12 81 GLY A C 1
ATOM 667 O O . GLY A 1 81 ? 2.619 7.666 -15.101 1.00 91.12 81 GLY A O 1
ATOM 668 N N . LYS A 1 82 ? 4.285 7.432 -16.581 1.00 92.50 82 LYS A N 1
ATOM 669 C CA . LYS A 1 82 ? 3.427 7.306 -17.767 1.00 92.50 82 LYS A CA 1
ATOM 670 C C . LYS A 1 82 ? 2.888 5.889 -17.916 1.00 92.50 82 LYS A C 1
ATOM 672 O O . LYS A 1 82 ? 1.675 5.685 -17.902 1.00 92.50 82 LYS A O 1
ATOM 677 N N . ASN A 1 83 ? 3.777 4.903 -17.993 1.00 96.31 83 ASN A N 1
ATOM 678 C CA . ASN A 1 83 ? 3.403 3.525 -18.307 1.00 96.31 83 ASN A CA 1
ATOM 679 C C . ASN A 1 83 ? 3.344 2.657 -17.052 1.00 96.31 83 ASN A C 1
ATOM 681 O O . ASN A 1 83 ? 4.138 2.840 -16.130 1.00 96.31 83 ASN A O 1
ATOM 685 N N . ARG A 1 84 ? 2.413 1.698 -17.028 1.00 97.81 84 ARG A N 1
ATOM 686 C CA . ARG A 1 84 ? 2.435 0.587 -16.066 1.00 97.81 84 ARG A CA 1
ATOM 687 C C . ARG A 1 84 ? 3.653 -0.301 -16.347 1.00 97.81 84 ARG A C 1
ATOM 689 O O . ARG A 1 84 ? 4.081 -0.407 -17.493 1.00 97.81 84 ARG A O 1
ATOM 696 N N . LEU A 1 85 ? 4.204 -0.932 -15.314 1.00 96.75 85 LEU A N 1
ATOM 697 C CA . LEU A 1 85 ? 5.339 -1.846 -15.471 1.00 96.75 85 LEU A CA 1
ATOM 698 C C . LEU A 1 85 ? 4.915 -3.130 -16.195 1.00 96.75 85 LEU A C 1
ATOM 700 O O . LEU A 1 85 ? 3.853 -3.682 -15.909 1.00 96.75 85 LEU A O 1
ATOM 704 N N . GLY A 1 86 ? 5.766 -3.640 -17.087 1.00 96.06 86 GLY A N 1
ATOM 705 C CA . GLY A 1 86 ? 5.609 -4.953 -17.718 1.00 96.06 86 GLY A CA 1
ATOM 706 C C . GLY A 1 86 ? 4.196 -5.227 -18.250 1.00 96.06 86 GLY A C 1
ATOM 707 O O . GLY A 1 86 ? 3.693 -4.521 -19.117 1.00 96.06 86 GLY A O 1
ATOM 708 N N . LYS A 1 87 ? 3.554 -6.281 -17.728 1.00 95.88 87 LYS A N 1
ATOM 709 C CA . LYS A 1 87 ? 2.199 -6.718 -18.122 1.00 95.88 87 LYS A CA 1
ATOM 710 C C . LYS A 1 87 ? 1.083 -6.125 -17.246 1.00 95.88 87 LYS A C 1
ATOM 712 O O . LYS A 1 87 ? -0.045 -6.625 -17.281 1.00 95.88 87 LYS A O 1
ATOM 717 N N . SER A 1 88 ? 1.385 -5.127 -16.416 1.00 98.25 88 SER A N 1
ATOM 718 C CA . SER A 1 88 ? 0.403 -4.517 -15.519 1.00 98.25 88 SER A CA 1
ATOM 719 C C . SER A 1 88 ? -0.642 -3.698 -16.276 1.00 98.25 88 SER A C 1
ATOM 721 O O . SER A 1 88 ? -0.363 -3.036 -17.271 1.00 98.25 88 SER A O 1
ATOM 723 N N . THR A 1 89 ? -1.862 -3.711 -15.750 1.00 97.75 89 THR A N 1
ATOM 724 C CA . THR A 1 89 ? -2.996 -2.882 -16.193 1.00 97.75 89 THR A CA 1
ATOM 725 C C . THR A 1 89 ? -3.643 -2.245 -14.967 1.00 97.75 89 THR A C 1
ATOM 727 O O . THR A 1 89 ? -3.276 -2.583 -13.845 1.00 97.75 89 THR A O 1
ATOM 730 N N . ASP A 1 90 ? -4.617 -1.356 -15.143 1.00 95.50 90 ASP A N 1
ATOM 731 C CA . ASP A 1 90 ? -5.318 -0.768 -13.993 1.00 95.50 90 ASP A CA 1
ATOM 732 C C . ASP A 1 90 ? -6.119 -1.818 -13.195 1.00 95.50 90 ASP A C 1
ATOM 734 O O . ASP A 1 90 ? -6.212 -1.725 -11.975 1.00 95.50 90 ASP A O 1
ATOM 738 N N . GLU A 1 91 ? -6.628 -2.869 -13.848 1.00 97.06 91 GLU A N 1
ATOM 739 C CA . GLU A 1 91 ? -7.308 -3.986 -13.170 1.00 97.06 91 GLU A CA 1
ATOM 740 C C . GLU A 1 91 ? -6.318 -4.978 -12.520 1.00 97.06 91 GLU A C 1
ATOM 742 O O . GLU A 1 91 ? -6.596 -5.563 -11.466 1.00 97.06 91 GLU A O 1
ATOM 747 N N . TYR A 1 92 ? -5.138 -5.147 -13.126 1.00 97.94 92 TYR A N 1
ATOM 748 C CA . TYR A 1 92 ? -4.079 -6.056 -12.674 1.00 97.94 92 TYR A CA 1
ATOM 749 C C . TYR A 1 92 ? -2.748 -5.306 -12.481 1.00 97.94 92 TYR A C 1
ATOM 751 O O . TYR A 1 92 ? -1.811 -5.503 -13.262 1.00 97.94 92 TYR A O 1
ATOM 759 N N . PRO A 1 93 ? -2.646 -4.432 -11.465 1.00 98.44 93 PRO A N 1
ATOM 760 C CA . PRO A 1 93 ? -1.560 -3.461 -11.337 1.00 98.44 93 PRO A CA 1
ATOM 761 C C . PRO A 1 93 ? -0.206 -4.057 -10.945 1.00 98.44 93 PRO A C 1
ATOM 763 O O . PRO A 1 93 ? 0.813 -3.389 -11.100 1.00 98.44 93 PRO A O 1
ATOM 766 N N . THR A 1 94 ? -0.166 -5.301 -10.465 1.00 98.56 94 THR A N 1
ATOM 767 C CA . THR A 1 94 ? 1.054 -5.949 -9.956 1.00 98.56 94 THR A CA 1
ATOM 768 C C . THR A 1 94 ? 1.676 -6.975 -10.908 1.00 98.56 94 TH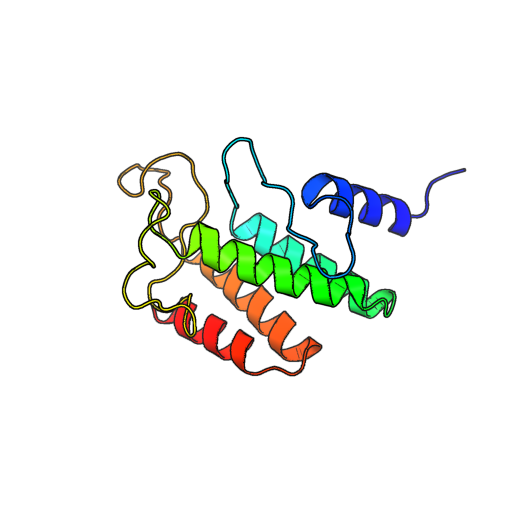R A C 1
ATOM 770 O O . THR A 1 94 ? 2.708 -7.547 -10.577 1.00 98.56 94 THR A O 1
ATOM 773 N N . ARG A 1 95 ? 1.096 -7.214 -12.095 1.00 98.31 95 ARG A N 1
ATOM 774 C CA . ARG A 1 95 ? 1.555 -8.255 -13.045 1.00 98.31 95 ARG A CA 1
ATOM 775 C C . ARG A 1 95 ? 2.906 -7.998 -13.707 1.00 98.31 95 ARG A C 1
ATOM 777 O O . ARG A 1 95 ? 3.487 -8.924 -14.262 1.00 98.31 95 ARG A O 1
ATOM 784 N N . GLY A 1 96 ? 3.370 -6.757 -13.727 1.00 97.44 96 GLY A N 1
ATOM 785 C CA . GLY A 1 96 ? 4.733 -6.395 -14.110 1.00 97.44 96 GLY A CA 1
ATOM 786 C C . GLY A 1 96 ? 5.618 -6.061 -12.919 1.00 97.44 96 GLY A C 1
ATOM 787 O O . GLY A 1 96 ? 6.683 -5.483 -13.115 1.00 97.44 96 GLY A O 1
ATOM 788 N N . GLY A 1 97 ? 5.174 -6.387 -11.703 1.00 97.94 97 GLY A N 1
ATOM 789 C CA . GLY A 1 97 ? 5.912 -6.094 -10.493 1.00 97.94 97 GLY A CA 1
ATOM 790 C C . GLY A 1 97 ? 5.657 -4.700 -9.925 1.00 97.94 97 GLY A C 1
ATOM 791 O O . GLY A 1 97 ? 4.710 -4.012 -10.313 1.00 97.94 97 GLY A O 1
ATOM 792 N N . LEU A 1 98 ? 6.498 -4.299 -8.972 1.00 97.69 98 LEU A N 1
ATOM 793 C CA . LEU A 1 98 ? 6.491 -2.970 -8.353 1.00 97.69 98 LEU A CA 1
ATOM 794 C C . LEU A 1 98 ? 7.931 -2.508 -8.118 1.00 97.69 98 LEU A C 1
ATOM 796 O O . LEU A 1 98 ? 8.746 -3.267 -7.591 1.00 97.69 98 LEU A O 1
ATOM 800 N N . ARG A 1 99 ? 8.211 -1.237 -8.414 1.00 96.38 99 ARG A N 1
ATOM 801 C CA . ARG A 1 99 ? 9.407 -0.551 -7.907 1.00 96.38 99 ARG A CA 1
ATOM 802 C C . ARG A 1 99 ? 9.380 -0.490 -6.378 1.00 96.38 99 ARG A C 1
ATOM 804 O O . ARG A 1 99 ? 8.318 -0.598 -5.760 1.00 96.38 99 ARG A O 1
ATOM 811 N N . ILE A 1 100 ? 10.535 -0.283 -5.749 1.00 94.69 100 ILE A N 1
ATOM 812 C CA . ILE A 1 100 ? 10.630 -0.244 -4.280 1.00 94.69 100 ILE A CA 1
ATOM 813 C C . ILE A 1 100 ? 10.608 1.166 -3.685 1.00 94.69 100 ILE A C 1
ATOM 815 O O . ILE A 1 100 ? 10.389 1.300 -2.481 1.00 94.69 100 ILE A O 1
ATOM 819 N N . GLY A 1 101 ? 10.766 2.199 -4.509 1.00 93.12 101 GLY A N 1
ATOM 820 C CA . GLY A 1 101 ? 10.721 3.607 -4.135 1.00 93.12 101 GLY A CA 1
ATOM 821 C C . GLY A 1 101 ? 12.067 4.298 -3.925 1.00 93.12 101 GLY A C 1
ATOM 822 O O . GLY A 1 101 ? 12.108 5.306 -3.219 1.00 93.12 101 GLY A O 1
ATOM 823 N N . LYS A 1 102 ? 13.166 3.767 -4.473 1.00 91.19 102 LYS A N 1
ATOM 824 C CA . LYS A 1 102 ? 14.491 4.398 -4.353 1.00 91.19 102 LYS A CA 1
ATOM 825 C C . LYS A 1 102 ? 14.691 5.545 -5.345 1.00 91.19 102 LYS A C 1
ATOM 827 O O . LYS A 1 102 ? 14.033 5.650 -6.385 1.00 91.19 102 LYS A O 1
ATOM 832 N N . VAL A 1 103 ? 15.608 6.442 -4.993 1.00 88.06 103 VAL A N 1
ATOM 833 C CA . VAL A 1 103 ? 15.918 7.627 -5.804 1.00 88.06 103 VAL A CA 1
ATOM 834 C C . VAL A 1 103 ? 16.728 7.263 -7.045 1.00 88.06 103 VAL A C 1
ATOM 836 O O . VAL A 1 103 ? 16.427 7.764 -8.122 1.00 88.06 103 VAL A O 1
ATOM 839 N N . GLU A 1 104 ? 17.673 6.335 -6.904 1.00 87.12 104 GLU A N 1
ATOM 840 C CA . GLU A 1 104 ? 18.571 5.916 -7.978 1.00 87.12 104 GLU A CA 1
ATOM 841 C C . GLU A 1 104 ? 17.885 4.969 -8.964 1.00 87.12 104 GLU A C 1
ATOM 843 O O . GLU A 1 104 ? 17.029 4.164 -8.591 1.00 87.12 104 GLU A O 1
ATOM 848 N N . ASP A 1 105 ? 18.258 5.042 -10.238 1.00 85.31 105 ASP A N 1
ATOM 849 C CA . ASP A 1 105 ? 17.716 4.172 -11.283 1.00 85.31 105 ASP A CA 1
ATOM 850 C C . ASP A 1 105 ? 18.034 2.693 -11.047 1.00 85.31 105 ASP A C 1
ATOM 852 O O . ASP A 1 105 ? 19.031 2.348 -10.414 1.00 85.31 105 ASP A O 1
ATOM 856 N N . GLU A 1 106 ? 17.181 1.813 -11.580 1.00 82.50 106 GLU A N 1
ATOM 857 C CA . GLU A 1 106 ? 17.253 0.354 -11.401 1.00 82.50 106 GLU A CA 1
ATOM 858 C C . GLU A 1 106 ? 18.625 -0.243 -11.756 1.00 82.50 106 GLU A C 1
ATOM 860 O O . GLU A 1 106 ? 19.052 -1.199 -11.120 1.00 82.50 106 GLU A O 1
ATOM 865 N N . GLY A 1 107 ? 19.344 0.345 -12.718 1.00 81.44 107 GLY A N 1
ATOM 866 C CA . GLY A 1 107 ? 20.683 -0.106 -13.117 1.00 81.44 107 GLY A CA 1
ATOM 867 C C . GLY A 1 107 ? 21.810 0.228 -12.131 1.00 81.44 107 GLY A C 1
ATOM 868 O O . GLY A 1 107 ? 22.948 -0.183 -12.354 1.00 81.44 107 GLY A O 1
ATOM 869 N N . SER A 1 108 ? 21.534 0.980 -11.064 1.00 88.12 108 SER A N 1
ATOM 870 C CA . SER A 1 108 ? 22.515 1.266 -10.013 1.00 88.12 108 SER A CA 1
ATOM 871 C C . SER A 1 108 ? 22.568 0.147 -8.966 1.00 88.12 108 SER A C 1
ATOM 873 O O . SER A 1 108 ? 21.620 -0.616 -8.793 1.00 88.12 108 SER A O 1
ATOM 875 N N . TYR A 1 109 ? 23.677 0.068 -8.223 1.00 86.19 109 TYR A N 1
ATOM 876 C CA . TYR A 1 109 ? 23.869 -0.941 -7.171 1.00 86.19 109 TYR A CA 1
ATOM 877 C C . TYR A 1 109 ? 22.752 -0.930 -6.112 1.00 86.19 109 TYR A C 1
ATOM 879 O O . TYR A 1 109 ? 22.379 -1.981 -5.597 1.00 86.19 109 TYR A O 1
ATOM 887 N N . ASP A 1 110 ? 22.205 0.253 -5.818 1.00 85.88 110 ASP A N 1
ATOM 888 C CA . ASP A 1 110 ? 21.116 0.455 -4.861 1.00 85.88 110 ASP A CA 1
ATOM 889 C C . ASP A 1 110 ? 19.857 1.010 -5.550 1.00 85.88 110 ASP A C 1
ATOM 891 O O . ASP A 1 110 ? 19.162 1.874 -5.023 1.00 85.88 110 ASP A O 1
ATOM 895 N N . GLY A 1 111 ? 19.580 0.536 -6.764 1.00 89.81 111 GLY A N 1
ATOM 896 C CA . GLY A 1 111 ? 18.561 1.103 -7.639 1.00 89.81 111 GLY A CA 1
ATOM 897 C C . GLY A 1 111 ? 17.120 0.811 -7.246 1.00 89.81 111 GLY A C 1
ATOM 898 O O . GLY A 1 111 ? 16.819 -0.099 -6.471 1.00 89.81 111 GLY A O 1
ATOM 899 N N . ASP A 1 112 ? 16.205 1.561 -7.849 1.00 92.44 112 ASP A N 1
ATOM 900 C CA . ASP A 1 112 ? 14.753 1.435 -7.705 1.00 92.44 112 ASP A CA 1
ATOM 901 C C . ASP A 1 112 ? 14.141 0.305 -8.544 1.00 92.44 112 ASP A C 1
ATOM 903 O O . ASP A 1 112 ? 13.206 0.502 -9.320 1.00 92.44 112 ASP A O 1
ATOM 907 N N . GLY A 1 113 ? 14.719 -0.884 -8.411 1.00 91.75 113 GLY A N 1
ATOM 908 C CA . GLY A 1 113 ? 14.260 -2.099 -9.074 1.00 91.75 113 GLY A CA 1
ATOM 909 C C . GLY A 1 113 ? 13.259 -2.893 -8.240 1.00 91.75 113 GLY A C 1
ATOM 910 O O . GLY A 1 113 ? 12.483 -2.354 -7.447 1.00 91.75 113 GLY A O 1
ATOM 911 N N . GLN A 1 114 ? 13.321 -4.214 -8.391 1.00 94.44 114 GLN A N 1
ATOM 912 C CA . GLN A 1 114 ? 12.404 -5.164 -7.768 1.00 94.44 114 GLN A CA 1
ATOM 913 C C . GLN A 1 114 ? 13.127 -6.099 -6.800 1.00 94.44 114 GLN A C 1
ATOM 915 O O . GLN A 1 114 ? 13.876 -6.988 -7.192 1.00 94.44 114 GLN A O 1
ATOM 920 N N . TYR A 1 115 ? 12.892 -5.910 -5.502 1.00 94.88 115 TYR A N 1
ATOM 921 C CA . TYR A 1 115 ? 13.617 -6.634 -4.462 1.00 94.88 115 TYR A CA 1
ATOM 922 C C . TYR A 1 115 ? 12.672 -7.631 -3.802 1.00 94.88 115 TYR A C 1
ATOM 924 O O . TYR A 1 115 ? 11.715 -7.240 -3.129 1.00 94.88 115 TYR A O 1
ATOM 932 N N . PHE A 1 116 ? 12.967 -8.925 -3.933 1.00 94.81 116 PHE A N 1
ATOM 933 C CA . PHE A 1 116 ? 12.083 -10.007 -3.483 1.00 94.81 116 PHE A CA 1
ATOM 934 C C . PHE A 1 116 ? 11.578 -9.844 -2.036 1.00 94.81 116 PHE A C 1
ATOM 936 O O . PHE A 1 116 ? 10.392 -10.006 -1.745 1.00 94.81 116 PHE A O 1
ATOM 943 N N . HIS A 1 117 ? 12.451 -9.449 -1.108 1.00 95.62 117 HIS A N 1
ATOM 944 C CA . HIS A 1 117 ? 12.086 -9.273 0.300 1.00 95.62 117 HIS A CA 1
ATOM 945 C C . HIS A 1 117 ? 11.216 -8.030 0.581 1.00 95.62 117 HIS A C 1
ATOM 947 O O . HIS A 1 117 ? 10.636 -7.937 1.664 1.00 95.62 117 HIS A O 1
ATOM 953 N N . TYR A 1 118 ? 11.126 -7.070 -0.344 1.00 97.31 118 TYR A N 1
ATOM 954 C CA . TYR A 1 118 ? 10.157 -5.968 -0.293 1.00 97.31 118 TYR A CA 1
ATOM 955 C C . TYR A 1 118 ? 8.819 -6.406 -0.903 1.00 97.31 118 TYR A C 1
ATOM 957 O O . TYR A 1 118 ? 7.772 -6.211 -0.284 1.00 97.31 118 TYR A O 1
ATOM 965 N N . LEU A 1 119 ? 8.856 -7.070 -2.065 1.00 98.25 119 LEU A N 1
ATOM 966 C CA . LEU A 1 119 ? 7.659 -7.565 -2.754 1.00 98.25 119 LEU A CA 1
ATOM 967 C C . LEU A 1 119 ? 6.875 -8.564 -1.894 1.00 98.25 119 LEU A C 1
ATOM 969 O O . LEU A 1 119 ? 5.656 -8.473 -1.793 1.00 98.25 119 LEU A O 1
ATOM 973 N N . THR A 1 120 ? 7.565 -9.466 -1.193 1.00 98.19 120 THR A N 1
ATOM 974 C CA . THR A 1 120 ? 6.933 -10.420 -0.263 1.00 98.19 120 THR A CA 1
ATOM 975 C C . THR A 1 120 ? 6.251 -9.740 0.925 1.00 98.19 120 THR A C 1
ATOM 977 O O . THR A 1 120 ? 5.170 -10.171 1.328 1.00 98.19 120 THR A O 1
ATOM 980 N N . LYS A 1 121 ? 6.806 -8.639 1.456 1.00 98.62 121 LYS A N 1
ATOM 981 C CA . LYS A 1 121 ? 6.133 -7.834 2.494 1.00 98.62 121 LYS A CA 1
ATOM 982 C C . LYS A 1 121 ? 4.868 -7.174 1.953 1.00 98.62 121 LYS A C 1
ATOM 984 O O . LYS A 1 121 ? 3.843 -7.165 2.632 1.00 98.62 121 LYS A O 1
ATOM 989 N N . TRP A 1 122 ? 4.916 -6.663 0.725 1.00 98.81 122 TRP A N 1
ATOM 990 C CA . TRP A 1 122 ? 3.739 -6.080 0.086 1.00 98.81 122 TRP A CA 1
ATOM 991 C C . TRP A 1 122 ? 2.663 -7.133 -0.217 1.00 98.81 122 TRP A C 1
ATOM 993 O O . TRP A 1 122 ? 1.497 -6.934 0.117 1.00 98.81 122 TRP A O 1
ATOM 1003 N N . ALA A 1 123 ? 3.048 -8.298 -0.745 1.00 98.75 123 ALA A N 1
ATOM 1004 C CA . ALA A 1 123 ? 2.147 -9.433 -0.945 1.00 98.75 123 ALA A CA 1
ATOM 1005 C C . ALA A 1 123 ? 1.496 -9.883 0.374 1.00 98.75 123 ALA A C 1
ATOM 1007 O O . ALA A 1 123 ? 0.292 -10.152 0.415 1.00 98.75 123 ALA A O 1
ATOM 1008 N N . PHE A 1 124 ? 2.255 -9.895 1.476 1.00 98.81 124 PHE A N 1
ATOM 1009 C CA . PHE A 1 124 ? 1.702 -10.140 2.804 1.00 98.81 124 PHE A CA 1
ATOM 1010 C C . PHE A 1 124 ? 0.642 -9.093 3.173 1.00 98.81 124 PHE A C 1
ATOM 1012 O O . PHE A 1 124 ? -0.477 -9.477 3.517 1.00 98.81 124 PHE A O 1
ATOM 1019 N N . ALA A 1 125 ? 0.934 -7.797 3.040 1.00 98.88 125 ALA A N 1
ATOM 1020 C CA . ALA A 1 125 ? -0.027 -6.730 3.329 1.00 98.88 125 ALA A CA 1
ATOM 1021 C C . ALA A 1 125 ? -1.324 -6.861 2.501 1.00 98.88 125 ALA A C 1
ATOM 1023 O O . ALA A 1 125 ? -2.425 -6.789 3.053 1.00 98.88 125 ALA A O 1
ATOM 1024 N N . LEU A 1 126 ? -1.208 -7.163 1.203 1.00 98.88 126 LEU A N 1
ATOM 1025 C CA . LEU A 1 126 ? -2.349 -7.436 0.323 1.00 98.88 126 LEU A CA 1
ATOM 1026 C C . LEU A 1 126 ? -3.155 -8.664 0.780 1.00 98.88 126 LEU A C 1
ATOM 1028 O O . LEU A 1 126 ? -4.384 -8.617 0.816 1.00 98.88 126 LEU A O 1
ATOM 1032 N N . SER A 1 127 ? -2.491 -9.744 1.206 1.00 98.75 127 SER A N 1
ATOM 1033 C CA . SER A 1 127 ? -3.178 -10.923 1.757 1.00 98.75 127 SER A CA 1
ATOM 1034 C C . SER A 1 127 ? -3.956 -10.599 3.043 1.00 98.75 127 SER A C 1
ATOM 1036 O O . SER A 1 127 ? -5.055 -11.117 3.263 1.00 98.75 127 SER A O 1
ATOM 1038 N N . ARG A 1 128 ? -3.424 -9.698 3.886 1.00 98.75 128 ARG A N 1
ATOM 1039 C CA . ARG A 1 128 ? -4.111 -9.225 5.096 1.00 98.75 128 ARG A CA 1
ATOM 1040 C C . ARG A 1 128 ? -5.344 -8.404 4.747 1.00 98.75 128 ARG A C 1
ATOM 1042 O O . ARG A 1 128 ? -6.390 -8.626 5.358 1.00 98.75 128 ARG A O 1
ATOM 1049 N N . MET A 1 129 ? -5.231 -7.523 3.754 1.00 98.81 129 MET A N 1
ATOM 1050 C CA . MET A 1 129 ? -6.358 -6.745 3.243 1.00 98.81 129 MET A CA 1
ATOM 1051 C C . MET A 1 129 ? -7.453 -7.655 2.679 1.00 98.81 129 MET A C 1
ATOM 1053 O O . MET A 1 129 ? -8.612 -7.511 3.060 1.00 98.81 129 MET A O 1
ATOM 1057 N N . ALA A 1 130 ? -7.084 -8.656 1.869 1.00 98.62 130 ALA A N 1
ATOM 1058 C CA . ALA A 1 130 ? -8.024 -9.631 1.312 1.00 98.62 130 ALA A CA 1
ATOM 1059 C C . ALA A 1 130 ? -8.866 -10.303 2.404 1.00 98.62 130 ALA A C 1
ATOM 1061 O O . ALA A 1 130 ? -10.087 -10.395 2.287 1.00 98.62 130 ALA A O 1
ATOM 1062 N N . LYS A 1 131 ? -8.213 -10.730 3.493 1.00 98.25 131 LYS A N 1
ATOM 1063 C CA . LYS A 1 131 ? -8.875 -11.396 4.618 1.00 98.25 131 LYS A CA 1
ATOM 1064 C C . LYS A 1 131 ? -9.813 -10.466 5.389 1.00 98.25 131 LYS A C 1
ATOM 1066 O O . LYS A 1 131 ? -10.885 -10.901 5.787 1.00 98.25 131 LYS A O 1
ATOM 1071 N N . ILE A 1 132 ? -9.398 -9.225 5.644 1.00 98.19 132 ILE A N 1
ATOM 1072 C CA . ILE A 1 132 ? -10.167 -8.283 6.475 1.00 98.19 132 ILE A CA 1
ATOM 1073 C C . ILE A 1 132 ? -11.335 -7.674 5.695 1.00 98.19 132 ILE A C 1
ATOM 1075 O O . ILE A 1 132 ? -12.437 -7.597 6.225 1.00 98.19 132 ILE A O 1
ATOM 1079 N N . LYS A 1 133 ? -11.115 -7.286 4.434 1.00 97.06 133 LYS A N 1
ATOM 1080 C CA . LYS A 1 133 ? -12.150 -6.703 3.566 1.00 97.06 133 LYS A CA 1
ATOM 1081 C C . LYS A 1 133 ? -13.043 -7.756 2.896 1.00 97.06 133 LYS A C 1
ATOM 1083 O O . LYS A 1 133 ? -14.064 -7.400 2.321 1.00 97.06 133 LYS A O 1
ATOM 1088 N N . ASN A 1 134 ? -12.663 -9.035 2.972 1.00 97.44 134 ASN A N 1
ATOM 1089 C CA . ASN A 1 134 ? -13.305 -10.152 2.275 1.00 97.44 134 ASN A CA 1
ATOM 1090 C C . ASN A 1 134 ? -13.419 -9.921 0.755 1.00 97.44 134 ASN A C 1
ATOM 1092 O O . ASN A 1 134 ? -14.465 -10.124 0.144 1.00 97.44 134 ASN A O 1
ATOM 1096 N N . ASP A 1 135 ? -12.320 -9.477 0.144 1.00 98.06 135 ASP A N 1
ATOM 1097 C CA . ASP A 1 135 ? -12.254 -9.152 -1.279 1.00 98.06 135 ASP A CA 1
ATOM 1098 C C . ASP A 1 135 ? -11.080 -9.884 -1.938 1.00 98.06 135 ASP A C 1
ATOM 1100 O O . ASP A 1 135 ? -9.906 -9.668 -1.621 1.00 98.06 135 ASP A O 1
ATOM 1104 N N . GLN A 1 136 ? -11.410 -10.761 -2.886 1.00 97.75 136 GLN A N 1
ATOM 1105 C CA . GLN A 1 136 ? -10.446 -11.625 -3.564 1.00 97.75 136 GLN A CA 1
ATOM 1106 C C . GLN A 1 136 ? -9.503 -10.861 -4.509 1.00 97.75 136 GLN A C 1
ATOM 1108 O O . GLN A 1 136 ? -8.488 -11.408 -4.945 1.00 97.75 136 GLN A O 1
ATOM 1113 N N . ARG A 1 137 ? -9.785 -9.592 -4.833 1.00 98.19 137 ARG A N 1
ATOM 1114 C CA . ARG A 1 137 ? -8.895 -8.773 -5.671 1.00 98.19 137 ARG A CA 1
ATOM 1115 C C . ARG A 1 137 ? -7.507 -8.632 -5.053 1.00 98.19 137 ARG A C 1
ATOM 1117 O O . ARG A 1 137 ? -6.523 -8.866 -5.748 1.00 98.19 137 ARG A O 1
ATOM 1124 N N . TYR A 1 138 ? -7.416 -8.373 -3.749 1.00 98.81 138 TYR A N 1
ATOM 1125 C CA . TYR A 1 138 ? -6.123 -8.154 -3.094 1.00 98.81 138 TYR A CA 1
ATOM 1126 C C . TYR A 1 138 ? -5.258 -9.418 -3.053 1.00 98.81 138 TYR A C 1
ATOM 1128 O O . TYR A 1 138 ? -4.056 -9.334 -3.297 1.00 98.81 138 TYR A O 1
ATOM 1136 N N . ILE A 1 139 ? -5.840 -10.601 -2.810 1.00 98.56 139 ILE A N 1
ATOM 1137 C CA . ILE A 1 139 ? -5.056 -11.846 -2.842 1.00 98.56 139 ILE A CA 1
ATOM 1138 C C . ILE A 1 139 ? -4.613 -12.190 -4.267 1.00 98.56 139 ILE A C 1
ATOM 1140 O O . ILE A 1 139 ? -3.486 -12.643 -4.455 1.00 98.56 139 ILE A O 1
ATOM 1144 N N . ARG A 1 140 ? -5.437 -11.903 -5.286 1.00 98.62 140 ARG A N 1
ATOM 1145 C CA . ARG A 1 140 ? -5.014 -12.037 -6.689 1.00 98.62 140 ARG A CA 1
ATOM 1146 C C . ARG A 1 140 ? -3.843 -11.114 -7.007 1.00 98.62 140 ARG A C 1
ATOM 1148 O O . ARG A 1 140 ? -2.859 -11.589 -7.558 1.00 98.62 140 ARG A O 1
ATOM 1155 N N . TRP A 1 141 ? -3.895 -9.845 -6.601 1.00 98.81 141 TRP A N 1
ATOM 1156 C CA . TRP A 1 141 ? -2.773 -8.919 -6.786 1.00 98.81 141 TRP A CA 1
ATOM 1157 C C . TRP A 1 141 ? -1.505 -9.375 -6.056 1.00 98.81 141 TRP A C 1
ATOM 1159 O O . TRP A 1 141 ? -0.412 -9.213 -6.593 1.00 98.81 141 TRP A O 1
ATOM 1169 N N . ALA A 1 142 ? -1.632 -9.983 -4.871 1.00 98.75 142 ALA A N 1
ATOM 1170 C CA . ALA A 1 142 ? -0.499 -10.571 -4.158 1.00 98.75 142 ALA A CA 1
ATOM 1171 C C . ALA A 1 142 ? 0.126 -11.741 -4.936 1.00 98.75 142 ALA A C 1
ATOM 1173 O O . ALA A 1 142 ? 1.343 -11.815 -5.056 1.00 98.75 142 ALA A O 1
ATOM 1174 N N . ILE A 1 143 ? -0.697 -12.637 -5.487 1.00 98.62 143 ILE A N 1
ATOM 1175 C CA . ILE A 1 143 ? -0.232 -13.773 -6.296 1.00 98.62 143 ILE A CA 1
ATOM 1176 C C . ILE A 1 143 ? 0.422 -13.286 -7.592 1.00 98.62 143 ILE A C 1
ATOM 1178 O O . ILE A 1 143 ? 1.501 -13.760 -7.938 1.00 98.62 143 ILE A O 1
ATOM 1182 N N . ASP A 1 144 ? -0.215 -12.345 -8.290 1.00 98.50 144 ASP A N 1
ATOM 1183 C CA . ASP A 1 144 ? 0.307 -11.765 -9.529 1.00 98.50 144 ASP A CA 1
ATOM 1184 C C . ASP A 1 144 ? 1.666 -11.092 -9.290 1.00 98.50 144 ASP A C 1
ATOM 1186 O O . ASP A 1 144 ? 2.571 -11.272 -10.097 1.00 98.50 144 ASP A O 1
ATOM 1190 N N . LEU A 1 145 ? 1.843 -10.416 -8.149 1.00 98.50 145 LEU A N 1
ATOM 1191 C CA . LEU A 1 145 ? 3.110 -9.785 -7.776 1.00 98.50 145 LEU A CA 1
ATOM 1192 C C . LEU A 1 145 ? 4.254 -10.786 -7.604 1.00 98.50 145 LEU A C 1
ATOM 1194 O O . LEU A 1 145 ? 5.379 -10.495 -7.979 1.00 98.50 145 LEU A O 1
ATOM 1198 N N . ILE A 1 146 ? 3.981 -11.940 -6.995 1.00 97.56 146 ILE A N 1
ATOM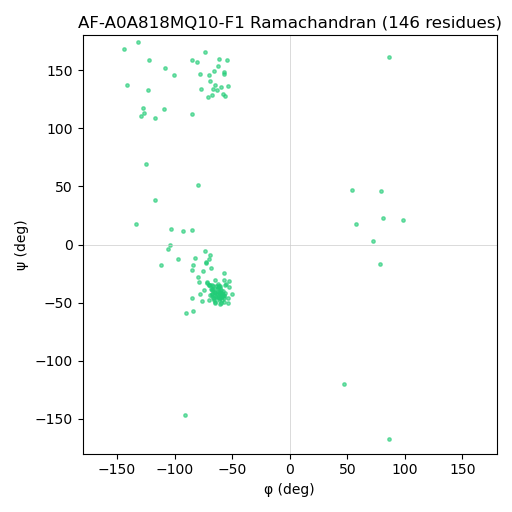 1199 C CA . ILE A 1 146 ? 5.007 -12.963 -6.744 1.00 97.56 146 ILE A CA 1
ATOM 1200 C C . ILE A 1 146 ? 5.364 -13.732 -8.023 1.00 97.56 146 ILE A C 1
ATOM 1202 O O . ILE A 1 146 ? 6.437 -14.323 -8.102 1.00 97.56 146 ILE A O 1
ATOM 1206 N N . LYS A 1 147 ? 4.467 -13.749 -9.014 1.00 96.12 147 LYS A N 1
ATOM 1207 C CA . LYS A 1 147 ? 4.696 -14.391 -10.316 1.00 96.12 147 LYS A CA 1
ATOM 1208 C C . LYS A 1 147 ? 5.429 -13.505 -11.325 1.00 96.12 147 LYS A C 1
ATOM 1210 O O . LYS A 1 147 ? 5.910 -14.054 -12.316 1.00 96.12 147 LYS A O 1
ATOM 1215 N N . ALA A 1 148 ? 5.388 -12.188 -11.136 1.00 91.88 148 ALA A N 1
ATOM 1216 C CA . ALA A 1 148 ? 6.017 -11.204 -12.013 1.00 91.88 148 ALA A CA 1
ATOM 1217 C C . ALA A 1 148 ? 7.546 -11.295 -11.937 1.00 91.88 148 ALA A C 1
ATOM 1219 O O . ALA A 1 148 ? 8.166 -11.163 -13.015 1.00 91.88 148 ALA A O 1
#

pLDDT: mean 93.07, std 8.7, range [52.28, 98.88]

Secondary structure (DSSP, 8-state):
-PPPHHHHHHHHHHHHH----TTT--PPPSBTTTB--HHHHHHHHHHHHHHHHHH--HHHHHHHHHHHHHHHHHHTB-TTSSSBSTT--SSSTTTT------SS-TTSTT-SS--HHHHHHHHHHHHHHHHHHT-HHHHHHHHHHHH-

Radius of gyration: 15.39 Å; Cα contacts (8 Å, |Δi|>4): 223; chains: 1; bounding box: 38×30×50 Å

Solvent-accessible surface area (backbone atoms only — not comparable to full-atom values): 7952 Å² total; per-residue (Å²): 132,84,76,52,72,65,60,54,51,52,51,50,52,33,70,56,34,39,79,85,41,90,96,72,54,67,62,43,56,74,44,96,89,72,35,54,44,40,52,63,50,21,50,47,33,47,50,24,48,46,50,20,71,77,66,71,44,64,66,28,51,52,48,28,50,41,44,51,53,52,44,41,62,50,31,13,22,42,95,87,62,76,48,54,25,78,71,23,41,93,93,45,36,25,40,34,23,48,37,42,49,49,90,45,56,54,91,46,98,75,28,29,35,74,53,68,80,39,53,53,44,34,28,50,32,26,42,52,47,16,65,75,72,72,37,70,65,35,39,50,42,24,52,36,36,77,71,79

Sequence (148 aa):
MEKSVLEQILKVVETVYGTYTKGNWIPKPYADNKSRYLWTDAYGVCNFLTLYRETNDIKYLEQADALINNVHDILGRERNGKNRLGKSTDEYPTRGGLRIGKVEDEGSYDGDGQYFHYLTKWAFALSRMAKIKNDQRYIRWAIDLIKA

Foldseek 3Di:
DDDPPVVVLVVVLCVQQNDQDPPDGAGDANDPPQFDAQLVLLVSLVSLLVCCVVPVDCSSLVVSVNSLLSQLQCFQADVVSPGGADPADSLQSQLNAGFRGDPADPPDPPHRDHDLVSLQSNLVSLVSSCVSVVPCSSNSSSVSNNVD

Nearest PDB structures (foldseek):
  2gh4-assembly1_A  TM=6.774E-01  e=4.345E-01  Bacillus subtilis
  4k3a-assembly2_B  TM=5.866E-01  e=2.088E-01  Rhizomucor miehei
  5xc2-assembly4_D  TM=5.867E-01  e=6.605E-01  Rhizomucor miehei
  4z4l-assembly1_A  TM=5.032E-01  e=1.305E+00  Caldicellulosiruptor saccharolyticus DSM 8903
  8bdd-assembly1_A  TM=4.979E-01  e=2.576E+00  Bacteroides ovatus